Protein AF-A0AB74QDH4-F1 (afdb_monomer_lite)

Foldseek 3Di:
DPDDWDKDFDDDDDDDPVVVVVVCVVQVVQWDWDPPADPVLKKKKKKFWKAFPVRVQVVCVVVVPQWGKTWIWMDINPDQPWIKIKIWIGHHRMITIDIDTDHPVQVVCVQVVVLVVLCVDPDPVSNVVSCCCPVRVIHGFKMWMWMKRKTARPVVRDIDIDTPPIDMDTD

pLDDT: mean 93.83, std 7.46, range [41.16, 98.56]

Sequence (171 aa):
MNKKLNYRFEMKHKITEADVLALKSRLYPIMKKDENASKDGKYLIRSLYFDTPEDKALLDKLNGVAIREKFRIRFYNNDCSYIRLEKKIKHYNMTSKLSTNLTKKEVINILNNDIEFLKESTNCLLREFYLKLKCERLEAKSIVDYNREAFIYPVGNVRVTIDSDIKTSVN

InterPro domains:
  IPR018966 VTC domain [PF09359] (8-168)
  IPR042267 VTC domain superfamily [G3DSA:3.20.100.30] (2-171)

Secondary structure (DSSP, 8-state):
--PPPP-EE-------HHHHHHHHHHHTTTSEEPTTS-TTSEEEEEEEEEE-TT-HHHHHHHTT-SEEEEEEEEEETTEEEEEEEEEEEEETTEEEEEEEEE-HHHHHHHHTT--HHHHS-S-HHHHHHHHHHHHS--EEEEEEEEEEEEEEEGGGTEEEEEEEEEEEEE-

Radius of gyration: 17.43 Å; chains: 1; bounding box: 36×33×45 Å

Organism: Clostridioides difficile (NCBI:txid1496)

Structure (mmCIF, N/CA/C/O backbone):
data_AF-A0AB74QDH4-F1
#
_entry.id   AF-A0AB74QDH4-F1
#
loop_
_atom_site.group_PDB
_atom_site.id
_atom_site.type_symbol
_atom_site.label_atom_id
_atom_site.label_alt_id
_atom_site.label_comp_id
_atom_site.label_asym_id
_atom_site.label_entity_id
_atom_site.label_seq_id
_atom_site.pdbx_PDB_ins_code
_atom_site.Cartn_x
_atom_site.Cartn_y
_atom_site.Cartn_z
_atom_site.occupancy
_atom_site.B_iso_or_equiv
_atom_site.auth_seq_id
_atom_site.auth_comp_id
_atom_site.auth_asym_id
_atom_site.auth_atom_id
_atom_site.pdbx_PDB_model_num
ATOM 1 N N . MET A 1 1 ? 0.976 -14.055 18.711 1.00 41.16 1 MET A N 1
ATOM 2 C CA . MET A 1 1 ? 2.359 -14.295 18.238 1.00 41.16 1 MET A CA 1
ATOM 3 C C . MET A 1 1 ? 2.784 -13.147 17.331 1.00 41.16 1 MET A C 1
ATOM 5 O O . MET A 1 1 ? 2.085 -12.877 16.360 1.00 41.16 1 MET A O 1
ATOM 9 N N . ASN A 1 2 ? 3.874 -12.443 17.656 1.00 51.56 2 ASN A N 1
ATOM 10 C CA . ASN A 1 2 ? 4.404 -11.368 16.810 1.00 51.56 2 ASN A CA 1
ATOM 11 C C . ASN A 1 2 ? 4.914 -11.962 15.495 1.00 51.56 2 ASN A C 1
ATOM 13 O O . ASN A 1 2 ? 5.902 -12.694 15.468 1.00 51.56 2 ASN A O 1
ATOM 17 N N . LYS A 1 3 ? 4.214 -11.672 14.397 1.00 62.56 3 LYS A N 1
ATOM 18 C CA . LYS A 1 3 ? 4.621 -12.094 13.057 1.00 62.56 3 LYS A CA 1
ATOM 19 C C . LYS A 1 3 ? 5.938 -11.387 12.726 1.00 62.56 3 LYS A C 1
ATOM 21 O O . LYS A 1 3 ? 5.983 -10.158 12.736 1.00 62.56 3 LYS A O 1
ATOM 26 N N . LYS A 1 4 ? 7.005 -12.149 12.467 1.00 78.94 4 LYS A N 1
ATOM 27 C CA . LYS A 1 4 ? 8.316 -11.595 12.097 1.00 78.94 4 LYS A CA 1
ATOM 28 C C . LYS A 1 4 ? 8.147 -10.672 10.887 1.00 78.94 4 LYS A C 1
ATOM 30 O O . LYS A 1 4 ? 7.586 -11.078 9.868 1.00 78.94 4 LYS A O 1
ATOM 35 N N . LEU A 1 5 ? 8.587 -9.422 11.021 1.00 88.31 5 LEU A N 1
ATOM 36 C CA . LEU A 1 5 ? 8.510 -8.445 9.940 1.00 88.31 5 LEU A CA 1
ATOM 37 C C . LEU A 1 5 ? 9.555 -8.784 8.879 1.00 88.31 5 LEU A C 1
ATOM 39 O O . LEU A 1 5 ? 10.753 -8.796 9.153 1.00 88.31 5 LEU A O 1
ATOM 43 N N . ASN A 1 6 ? 9.088 -9.026 7.657 1.00 91.88 6 ASN A N 1
ATOM 44 C CA . ASN A 1 6 ? 9.957 -9.145 6.496 1.00 91.88 6 ASN A CA 1
ATOM 45 C C . ASN A 1 6 ? 10.177 -7.757 5.907 1.00 91.88 6 ASN A C 1
ATOM 47 O O . ASN A 1 6 ? 9.217 -7.041 5.600 1.00 91.88 6 ASN A O 1
ATOM 51 N N . TYR A 1 7 ? 11.440 -7.384 5.754 1.00 94.44 7 TYR A N 1
ATOM 52 C CA . TYR A 1 7 ? 11.835 -6.094 5.219 1.00 94.44 7 TYR A CA 1
ATOM 53 C C . TYR A 1 7 ? 12.379 -6.228 3.803 1.00 94.44 7 TYR A C 1
ATOM 55 O O . TYR A 1 7 ? 12.981 -7.236 3.442 1.00 94.44 7 TYR A O 1
ATOM 63 N N . ARG A 1 8 ? 12.180 -5.178 3.010 1.00 94.94 8 ARG A N 1
ATOM 64 C CA . ARG A 1 8 ? 12.705 -5.053 1.650 1.00 94.94 8 ARG A CA 1
ATOM 65 C C . ARG A 1 8 ? 13.178 -3.637 1.366 1.00 94.94 8 ARG A C 1
ATOM 67 O O . ARG A 1 8 ? 12.680 -2.682 1.968 1.00 94.94 8 ARG A O 1
ATOM 74 N N . PHE A 1 9 ? 14.081 -3.501 0.407 1.00 95.69 9 PHE A N 1
ATOM 75 C CA . PHE A 1 9 ? 14.455 -2.209 -0.154 1.00 95.69 9 PHE A CA 1
ATOM 76 C C . PHE A 1 9 ? 13.478 -1.826 -1.272 1.00 95.69 9 PHE A C 1
ATOM 78 O O . PHE A 1 9 ? 13.033 -2.672 -2.044 1.00 95.69 9 PHE A O 1
ATOM 85 N N . GLU A 1 10 ? 13.097 -0.550 -1.327 1.00 94.81 10 GLU A N 1
ATOM 86 C CA . GLU A 1 10 ? 12.242 0.004 -2.381 1.00 94.81 10 GLU A CA 1
ATOM 87 C C . GLU A 1 10 ? 12.870 1.298 -2.901 1.00 94.81 10 GLU A C 1
ATOM 89 O O . GLU A 1 10 ? 13.062 2.240 -2.128 1.00 94.81 10 GLU A O 1
ATOM 94 N N . MET A 1 11 ? 13.130 1.355 -4.206 1.00 95.06 11 MET A N 1
ATOM 95 C CA . MET A 1 11 ? 13.580 2.555 -4.915 1.00 95.06 11 MET A CA 1
ATOM 96 C C . MET A 1 11 ? 12.450 3.080 -5.799 1.00 95.06 11 MET A C 1
ATOM 98 O O . MET A 1 11 ? 11.637 2.306 -6.309 1.00 95.06 11 MET A O 1
ATOM 102 N N . LYS A 1 12 ? 12.355 4.405 -5.935 1.00 94.75 12 LYS A N 1
ATOM 103 C CA . LYS A 1 12 ? 11.298 5.067 -6.704 1.00 94.75 12 LYS A CA 1
ATOM 104 C C . LYS A 1 12 ? 11.890 6.165 -7.564 1.00 94.75 12 LYS A C 1
ATOM 106 O O . LYS A 1 12 ? 12.612 7.014 -7.055 1.00 94.75 12 LYS A O 1
ATOM 111 N N . HIS A 1 13 ? 11.498 6.170 -8.830 1.00 96.12 13 HIS A N 1
ATOM 112 C CA . HIS A 1 13 ? 11.945 7.135 -9.823 1.00 96.12 13 HIS A CA 1
ATOM 113 C C . HIS A 1 13 ? 10.719 7.695 -10.540 1.00 96.12 13 HIS A C 1
ATOM 115 O O . HIS A 1 13 ? 9.770 6.956 -10.810 1.00 96.12 13 HIS A O 1
ATOM 121 N N . LYS A 1 14 ? 10.727 9.001 -10.811 1.00 96.25 14 LYS A N 1
ATOM 122 C CA . LYS A 1 14 ? 9.820 9.588 -11.800 1.00 96.25 14 LYS A CA 1
ATOM 123 C C . LYS A 1 14 ? 10.442 9.334 -13.168 1.00 96.25 14 LYS A C 1
ATOM 125 O O . LYS A 1 14 ? 11.642 9.537 -13.321 1.00 96.25 14 LYS A O 1
ATOM 130 N N . ILE A 1 15 ? 9.637 8.863 -14.106 1.00 96.06 15 ILE A N 1
ATOM 131 C CA . ILE A 1 15 ? 10.068 8.489 -15.452 1.00 96.06 15 ILE A CA 1
ATOM 132 C C . ILE A 1 15 ? 9.046 9.010 -16.461 1.00 96.06 15 ILE A C 1
ATOM 134 O O . ILE A 1 15 ? 7.873 9.180 -16.116 1.00 96.06 15 ILE A O 1
ATOM 138 N N . THR A 1 16 ? 9.496 9.279 -17.678 1.00 96.62 16 THR A N 1
ATOM 139 C CA . THR A 1 16 ? 8.649 9.695 -18.801 1.00 96.62 16 THR A CA 1
ATOM 140 C C . THR A 1 16 ? 8.041 8.485 -19.512 1.00 96.62 16 THR A C 1
ATOM 142 O O . THR A 1 16 ? 8.420 7.338 -19.268 1.00 96.62 16 THR A O 1
ATOM 145 N N . GLU A 1 17 ? 7.105 8.714 -20.432 1.00 94.00 17 GLU A N 1
ATOM 146 C CA . GLU A 1 17 ? 6.556 7.635 -21.263 1.00 94.00 17 GLU A CA 1
ATOM 147 C C . GLU A 1 17 ? 7.620 6.993 -22.167 1.00 94.00 17 GLU A C 1
ATOM 149 O O . GLU A 1 17 ? 7.625 5.774 -22.342 1.00 94.00 17 GLU A O 1
ATOM 154 N N . ALA A 1 18 ? 8.574 7.784 -22.674 1.00 96.38 18 ALA A N 1
ATOM 155 C CA . ALA A 1 18 ? 9.699 7.275 -23.457 1.00 96.38 18 ALA A CA 1
ATOM 156 C C . ALA A 1 18 ? 10.581 6.324 -22.627 1.00 96.38 18 ALA A C 1
ATOM 158 O O . ALA A 1 18 ? 10.925 5.233 -23.089 1.00 96.38 18 ALA A O 1
ATOM 159 N N . ASP A 1 19 ? 10.866 6.683 -21.370 1.00 96.88 19 ASP A N 1
ATOM 160 C CA . ASP A 1 19 ? 11.595 5.817 -20.436 1.00 96.88 19 ASP A CA 1
ATOM 161 C C . ASP A 1 19 ? 10.841 4.509 -20.179 1.00 96.88 19 ASP A C 1
ATOM 163 O O . ASP A 1 19 ? 11.447 3.440 -20.123 1.00 96.88 19 ASP A O 1
ATOM 167 N N . VAL A 1 20 ? 9.510 4.567 -20.047 1.00 95.31 20 VAL A N 1
ATOM 168 C CA . VAL A 1 20 ? 8.671 3.374 -19.860 1.00 95.31 20 VAL A CA 1
ATOM 169 C C . VAL A 1 20 ? 8.806 2.419 -21.044 1.00 95.31 20 VAL A C 1
ATOM 171 O O . VAL A 1 20 ? 8.963 1.215 -20.826 1.00 95.31 20 VAL A O 1
ATOM 174 N N . LEU A 1 21 ? 8.772 2.922 -22.281 1.00 94.75 21 LEU A N 1
ATOM 175 C CA . LEU A 1 21 ? 8.944 2.096 -23.481 1.00 94.75 21 LEU A CA 1
ATOM 176 C C . LEU A 1 21 ? 10.335 1.448 -23.523 1.00 94.75 21 LEU A C 1
ATOM 178 O O . LEU A 1 21 ? 10.443 0.236 -23.731 1.00 94.75 21 LEU A O 1
ATOM 182 N N . ALA A 1 22 ? 11.384 2.229 -23.253 1.00 96.38 22 ALA A N 1
ATOM 183 C CA . ALA A 1 22 ? 12.763 1.745 -23.223 1.00 96.38 22 ALA A CA 1
ATOM 184 C C . ALA A 1 22 ? 13.017 0.729 -22.094 1.00 96.38 22 ALA A C 1
ATOM 186 O O . ALA A 1 22 ? 13.748 -0.243 -22.277 1.00 96.38 22 ALA A O 1
ATOM 187 N N . LEU A 1 23 ? 12.409 0.920 -20.921 1.00 95.56 23 LEU A N 1
ATOM 188 C CA . LEU A 1 23 ? 12.493 -0.035 -19.817 1.00 95.56 23 LEU A CA 1
ATOM 189 C C . LEU A 1 23 ? 11.781 -1.332 -20.180 1.00 95.56 23 LEU A C 1
ATOM 191 O O . LEU A 1 23 ? 12.358 -2.407 -20.045 1.00 95.56 23 LEU A O 1
ATOM 195 N N . LYS A 1 24 ? 10.549 -1.254 -20.684 1.00 93.69 24 LYS A N 1
ATOM 196 C CA . LYS A 1 24 ? 9.768 -2.440 -21.042 1.00 93.69 24 LYS A CA 1
ATOM 197 C C . LYS A 1 24 ? 10.475 -3.327 -22.060 1.00 93.69 24 LYS A C 1
ATOM 199 O O . LYS A 1 24 ? 10.507 -4.538 -21.854 1.00 93.69 24 LYS A O 1
ATOM 204 N N . SER A 1 25 ? 11.086 -2.750 -23.098 1.00 94.44 25 SER A N 1
ATOM 205 C CA . SER A 1 25 ? 11.827 -3.530 -24.102 1.00 94.44 25 SER A CA 1
ATOM 206 C C . SER A 1 25 ? 12.986 -4.333 -23.498 1.00 94.44 25 SER A C 1
ATOM 208 O O . SER A 1 25 ? 13.296 -5.416 -23.987 1.00 94.44 25 SER A O 1
ATOM 210 N N . ARG A 1 26 ? 13.577 -3.851 -22.398 1.00 94.81 26 ARG A N 1
ATOM 211 C CA . ARG A 1 26 ? 14.654 -4.531 -21.661 1.00 94.81 26 ARG A CA 1
ATOM 212 C C . ARG A 1 26 ? 14.147 -5.497 -20.593 1.00 94.81 26 ARG A C 1
ATOM 214 O O . ARG A 1 26 ? 14.815 -6.487 -20.321 1.00 94.81 26 ARG A O 1
ATOM 221 N N . LEU A 1 27 ? 13.000 -5.220 -19.971 1.00 93.69 27 LEU A N 1
ATOM 222 C CA . LEU A 1 27 ? 12.442 -6.059 -18.904 1.00 93.69 27 LEU A CA 1
ATOM 223 C C . LEU A 1 27 ? 11.731 -7.298 -19.458 1.00 93.69 27 LEU A C 1
ATOM 225 O O . LEU A 1 27 ? 11.856 -8.369 -18.867 1.00 93.69 27 LEU A O 1
ATOM 229 N N . TYR A 1 28 ? 11.008 -7.176 -20.577 1.00 90.75 28 TYR A N 1
ATOM 230 C CA . TYR A 1 28 ? 10.220 -8.280 -21.141 1.00 90.75 28 TYR A CA 1
ATOM 231 C C . TYR A 1 28 ? 11.009 -9.566 -21.424 1.00 90.75 28 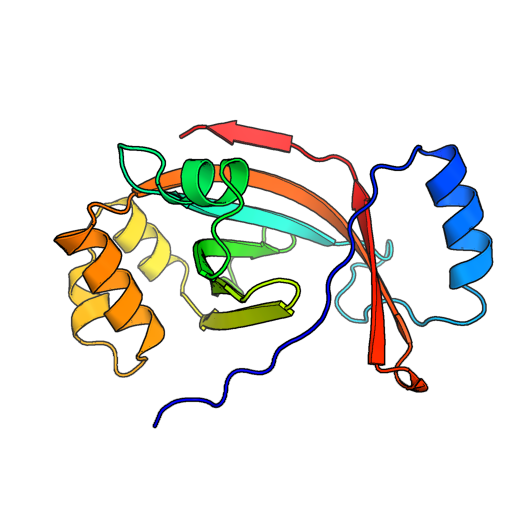TYR A C 1
ATOM 233 O O . TYR A 1 28 ? 10.485 -10.632 -21.108 1.00 90.75 28 TYR A O 1
ATOM 241 N N . PRO A 1 29 ? 12.240 -9.520 -21.971 1.00 93.06 29 PRO A N 1
ATOM 242 C CA . PRO A 1 29 ? 12.989 -10.739 -22.270 1.00 93.06 29 PRO A CA 1
ATOM 243 C C . PRO A 1 29 ? 13.454 -11.512 -21.027 1.00 93.06 29 PRO A C 1
ATOM 245 O O . PRO A 1 29 ? 13.763 -12.695 -21.134 1.00 93.06 29 PRO A O 1
ATOM 248 N N . ILE A 1 30 ? 13.534 -10.859 -19.860 1.00 93.00 30 ILE A N 1
ATOM 249 C CA . ILE A 1 30 ? 14.190 -11.419 -18.664 1.00 93.00 30 ILE A CA 1
ATOM 250 C C . ILE A 1 30 ? 13.275 -11.531 -17.436 1.00 93.00 30 ILE A C 1
ATOM 252 O O . ILE A 1 30 ? 13.558 -12.320 -16.535 1.00 93.00 30 ILE A O 1
ATOM 256 N N . MET A 1 31 ? 12.183 -10.763 -17.362 1.00 94.19 31 MET A N 1
ATOM 257 C CA . MET A 1 31 ? 11.245 -10.772 -16.234 1.00 94.19 31 MET A CA 1
ATOM 258 C C . MET A 1 31 ? 9.871 -11.292 -16.652 1.00 94.19 31 MET A C 1
ATOM 260 O O . MET A 1 31 ? 9.362 -10.977 -17.726 1.00 94.19 31 MET A O 1
ATOM 264 N N . LYS A 1 32 ? 9.213 -12.024 -15.751 1.00 91.06 32 LYS A N 1
ATOM 265 C CA . LYS A 1 32 ? 7.833 -12.482 -15.948 1.00 91.06 32 LYS A CA 1
ATOM 266 C C . LYS A 1 32 ? 6.847 -11.383 -15.560 1.00 91.06 32 LYS A C 1
ATOM 268 O O . LYS A 1 32 ? 7.087 -10.652 -14.599 1.00 91.06 32 LYS A O 1
ATOM 273 N N . LYS A 1 33 ? 5.721 -11.285 -16.269 1.00 90.25 33 LYS A N 1
ATOM 274 C CA . LYS A 1 33 ? 4.586 -10.463 -15.820 1.00 90.25 33 LYS A CA 1
ATOM 275 C C . LYS A 1 33 ? 3.979 -11.058 -14.543 1.00 90.25 33 LYS A C 1
ATOM 277 O O . LYS A 1 33 ? 4.025 -12.267 -14.338 1.00 90.25 33 LYS A O 1
ATOM 282 N N . ASP A 1 34 ? 3.429 -10.202 -13.689 1.00 88.56 34 ASP A N 1
ATOM 283 C CA . ASP A 1 34 ? 2.663 -10.611 -12.504 1.00 88.56 34 ASP A CA 1
ATOM 284 C C . ASP A 1 34 ? 1.396 -11.367 -12.939 1.00 88.56 34 ASP A C 1
ATOM 286 O O . ASP A 1 34 ? 0.597 -10.846 -13.714 1.00 88.56 34 ASP A O 1
ATOM 290 N N . GLU A 1 35 ? 1.219 -12.590 -12.441 1.00 84.00 35 GLU A N 1
ATOM 291 C CA . GLU A 1 35 ? 0.116 -13.496 -12.803 1.00 84.00 35 GLU A CA 1
ATOM 292 C C . GLU A 1 35 ? -1.259 -12.956 -12.391 1.00 84.00 35 GLU A C 1
ATOM 294 O O . GLU A 1 35 ? -2.274 -13.329 -12.969 1.00 84.00 35 GLU A O 1
ATOM 299 N N . ASN A 1 36 ? -1.296 -12.040 -11.418 1.00 82.44 36 ASN A N 1
ATOM 300 C CA . ASN A 1 36 ? -2.535 -11.403 -10.965 1.00 82.44 36 ASN A CA 1
ATOM 301 C C . ASN A 1 36 ? -2.975 -10.241 -11.867 1.00 82.44 36 ASN A C 1
ATOM 303 O O . ASN A 1 36 ? -3.956 -9.556 -11.567 1.00 82.44 36 ASN A O 1
ATOM 307 N N . ALA A 1 37 ? -2.215 -9.943 -12.922 1.00 79.75 37 ALA A N 1
ATOM 308 C CA . ALA A 1 37 ? -2.587 -8.912 -13.867 1.00 79.75 37 ALA A CA 1
ATOM 309 C C . ALA A 1 37 ? -3.754 -9.348 -14.760 1.00 79.75 37 ALA A C 1
ATOM 311 O O . ALA A 1 37 ? -3.917 -10.523 -15.076 1.00 79.75 37 ALA A O 1
ATOM 312 N N . SER A 1 38 ? -4.566 -8.375 -15.184 1.00 76.56 38 SER A N 1
ATOM 313 C CA . SER A 1 38 ? -5.617 -8.608 -16.180 1.00 76.56 38 SER A CA 1
ATOM 314 C C . SER A 1 38 ? -5.015 -8.995 -17.540 1.00 76.56 38 SER A C 1
ATOM 316 O O . SER A 1 38 ? -3.795 -8.978 -17.720 1.00 76.56 38 SER A O 1
ATOM 318 N N . LYS A 1 39 ? -5.868 -9.301 -18.528 1.00 73.50 39 LYS A N 1
ATOM 319 C CA . LYS A 1 39 ? -5.444 -9.665 -19.894 1.00 73.50 39 LYS A CA 1
ATOM 320 C C . LYS A 1 39 ? -4.477 -8.645 -20.518 1.00 73.50 39 LYS A C 1
ATOM 322 O O . LYS A 1 39 ? -3.563 -9.041 -21.235 1.00 73.50 39 LYS A O 1
ATOM 327 N N . ASP A 1 40 ? -4.595 -7.369 -20.153 1.00 76.88 40 ASP A N 1
ATOM 328 C CA . ASP A 1 40 ? -3.733 -6.287 -20.648 1.00 76.88 40 ASP A CA 1
ATOM 329 C C . ASP A 1 40 ? -2.394 -6.165 -19.889 1.0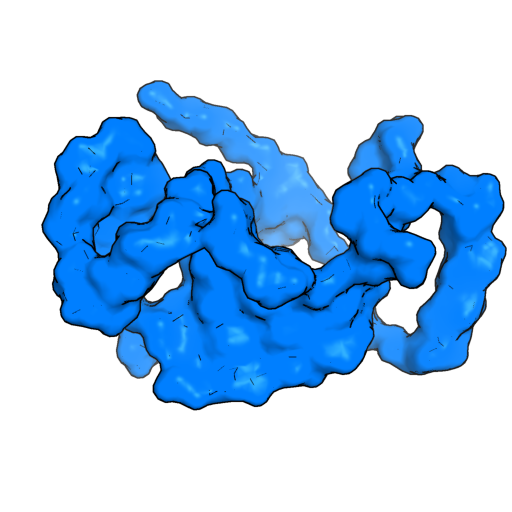0 76.88 40 ASP A C 1
ATOM 331 O O . ASP A 1 40 ? -1.609 -5.242 -20.113 1.00 76.88 40 ASP A O 1
ATOM 335 N N . GLY A 1 41 ? -2.106 -7.080 -18.956 1.00 81.88 41 GLY A N 1
ATOM 336 C CA . GLY A 1 41 ? -0.890 -7.082 -18.137 1.00 81.88 41 GLY A CA 1
ATOM 337 C C . GLY A 1 41 ? -0.878 -6.029 -17.025 1.00 81.88 41 GLY A C 1
ATOM 338 O O . GLY A 1 41 ? 0.142 -5.857 -16.356 1.00 81.88 41 GLY A O 1
ATOM 339 N N . LYS A 1 42 ? -2.007 -5.354 -16.787 1.00 90.56 42 LYS A N 1
ATOM 340 C CA . LYS A 1 42 ? -2.161 -4.310 -15.764 1.00 90.56 42 LYS A CA 1
ATOM 341 C C . LYS A 1 42 ? -3.278 -4.636 -14.780 1.00 90.56 42 LYS A C 1
ATOM 343 O O . LYS A 1 42 ? -4.144 -5.463 -15.054 1.00 90.56 42 LYS A O 1
ATOM 348 N N . TYR A 1 43 ? -3.282 -3.961 -13.640 1.00 93.75 43 TYR A N 1
ATOM 349 C CA . TYR A 1 43 ? -4.421 -3.937 -12.724 1.00 93.75 43 TYR A CA 1
ATOM 350 C C . TYR A 1 43 ? -4.603 -2.545 -12.129 1.00 93.75 43 TYR A C 1
ATOM 352 O O . TYR A 1 43 ? -3.629 -1.848 -11.820 1.00 93.75 43 TYR A O 1
ATOM 360 N N . LEU A 1 44 ? -5.864 -2.152 -11.965 1.00 94.94 44 LEU A N 1
ATOM 361 C CA . LEU A 1 44 ? -6.234 -0.908 -11.307 1.00 94.94 44 LEU A CA 1
ATOM 362 C C . LEU A 1 44 ? -6.111 -1.101 -9.798 1.00 94.94 44 LEU A C 1
ATOM 364 O O . LEU A 1 44 ? -6.593 -2.090 -9.243 1.00 94.94 44 LEU A O 1
ATOM 368 N N . ILE A 1 45 ? -5.475 -0.152 -9.124 1.00 96.69 45 ILE A N 1
ATOM 369 C CA . ILE A 1 45 ? -5.379 -0.127 -7.669 1.00 96.69 45 ILE A CA 1
ATOM 370 C C . ILE A 1 45 ? -6.081 1.118 -7.162 1.00 96.69 45 ILE A C 1
ATOM 372 O O . ILE A 1 45 ? -5.693 2.214 -7.550 1.00 96.69 45 ILE A O 1
ATOM 376 N N . ARG A 1 46 ? -6.992 0.939 -6.202 1.00 97.50 46 ARG A N 1
ATOM 377 C CA . ARG A 1 46 ? -7.541 2.026 -5.387 1.00 97.50 46 ARG A CA 1
ATOM 378 C C . ARG A 1 46 ? -7.097 1.869 -3.944 1.00 97.50 46 ARG A C 1
ATOM 380 O O . ARG A 1 46 ? -7.078 0.764 -3.394 1.00 97.50 46 ARG A O 1
ATOM 387 N N . SER A 1 47 ? -6.633 2.949 -3.329 1.00 97.88 47 SER A N 1
ATOM 388 C CA . SER A 1 47 ? -6.202 2.957 -1.928 1.00 97.88 47 SER A CA 1
ATOM 389 C C . SER A 1 47 ? -6.748 4.174 -1.200 1.00 97.88 47 SER A C 1
ATOM 391 O O . SER A 1 47 ? -6.410 5.291 -1.572 1.00 97.88 47 SER A O 1
ATOM 393 N N . LEU A 1 48 ? -7.513 3.938 -0.138 1.00 97.88 48 LEU A N 1
ATOM 394 C CA . LEU A 1 48 ? -7.915 4.947 0.834 1.00 97.88 48 LEU A CA 1
ATOM 395 C C . LEU A 1 48 ? -6.865 5.007 1.945 1.00 97.88 48 LEU A C 1
ATOM 397 O O . LEU A 1 48 ? -6.661 4.021 2.654 1.00 97.88 48 LEU A O 1
ATOM 401 N N . TYR A 1 49 ? -6.174 6.132 2.067 1.00 98.00 49 TYR A N 1
ATOM 402 C CA . TYR A 1 49 ? -5.200 6.399 3.114 1.00 98.00 49 TYR A CA 1
ATOM 403 C C . TYR A 1 49 ? -5.852 7.027 4.330 1.00 98.00 49 TYR A C 1
ATOM 405 O O . TYR A 1 49 ? -6.788 7.818 4.215 1.00 98.00 49 TYR A O 1
ATOM 413 N N . PHE A 1 50 ? -5.281 6.678 5.473 1.00 98.12 50 PHE A N 1
ATOM 414 C CA . PHE A 1 50 ? -5.669 7.199 6.763 1.00 98.12 50 PHE A CA 1
ATOM 415 C C . PHE A 1 50 ? -4.548 8.063 7.335 1.00 98.12 50 PHE A C 1
ATOM 417 O O . PHE A 1 50 ? -3.376 7.679 7.228 1.00 98.12 50 PHE A O 1
ATOM 424 N N . ASP A 1 51 ? -4.911 9.189 7.937 1.00 97.69 51 ASP A N 1
ATOM 425 C CA . ASP A 1 51 ? -3.992 10.095 8.634 1.00 97.69 51 ASP A CA 1
ATOM 426 C C . ASP A 1 51 ? -4.685 10.720 9.853 1.00 97.69 51 ASP A C 1
ATOM 428 O O . ASP A 1 51 ? -5.888 10.535 10.036 1.00 97.69 51 ASP A O 1
ATOM 432 N N . THR A 1 52 ? -3.932 11.385 10.724 1.00 97.19 52 THR A N 1
ATOM 433 C CA . THR A 1 52 ? -4.513 12.155 11.836 1.00 97.19 52 THR A CA 1
ATOM 434 C C . THR A 1 52 ? -4.946 13.542 11.343 1.00 97.19 52 THR A C 1
ATOM 436 O O . THR A 1 52 ? -4.501 13.965 10.273 1.00 97.19 52 THR A O 1
ATOM 439 N N . PRO A 1 53 ? -5.773 14.293 12.096 1.00 95.12 53 PRO A N 1
ATOM 440 C CA . PRO A 1 53 ? -6.170 15.649 11.711 1.00 95.12 53 PRO A CA 1
ATOM 441 C C . PRO A 1 53 ? -4.982 16.601 11.503 1.00 95.12 53 PRO A C 1
ATOM 443 O O . PRO A 1 53 ? -5.090 17.566 10.756 1.00 95.12 53 PRO A O 1
ATOM 446 N N . GLU A 1 54 ? -3.849 16.318 12.149 1.00 95.19 54 GLU A N 1
ATOM 447 C CA . GLU A 1 54 ? -2.593 17.068 12.046 1.00 95.19 54 GLU A CA 1
ATOM 448 C C . GLU A 1 54 ? -1.661 16.561 10.928 1.00 95.19 54 GLU A C 1
ATOM 450 O O . GLU A 1 54 ? -0.499 16.963 10.874 1.00 95.19 54 GLU A O 1
ATOM 455 N N . ASP A 1 55 ? -2.131 15.656 10.063 1.00 95.88 55 ASP A N 1
ATOM 456 C CA . ASP A 1 55 ? -1.378 15.084 8.940 1.00 95.88 55 ASP A CA 1
ATOM 457 C C . ASP A 1 55 ? -0.032 14.453 9.362 1.00 95.88 55 ASP A C 1
ATOM 459 O O . ASP A 1 55 ? 1.001 14.576 8.690 1.00 95.88 55 ASP A O 1
ATOM 463 N N . LYS A 1 56 ? -0.021 13.756 10.505 1.00 96.38 56 LYS A N 1
ATOM 464 C CA . LYS A 1 56 ? 1.186 13.155 11.091 1.00 96.38 56 LYS A CA 1
ATOM 465 C C . LYS A 1 56 ? 1.952 12.278 10.097 1.00 96.38 56 LYS A C 1
ATOM 467 O O . LYS A 1 56 ? 3.171 12.413 9.978 1.00 96.38 56 LYS A O 1
ATOM 472 N N . ALA A 1 57 ? 1.281 11.397 9.351 1.00 96.06 57 ALA A N 1
ATOM 473 C CA . ALA A 1 57 ? 1.961 10.486 8.427 1.00 96.06 57 ALA A CA 1
ATOM 474 C C . ALA A 1 57 ? 2.548 11.213 7.201 1.00 96.06 57 ALA A C 1
ATOM 476 O O . ALA A 1 57 ? 3.566 10.771 6.640 1.00 96.06 57 ALA A O 1
ATOM 477 N N . LEU A 1 58 ? 1.936 12.322 6.774 1.00 95.56 58 LEU A N 1
ATOM 478 C CA . LEU A 1 58 ? 2.501 13.228 5.775 1.00 95.56 58 LEU A CA 1
ATOM 479 C C . LEU A 1 58 ? 3.752 13.933 6.313 1.00 95.56 58 LEU A C 1
ATOM 481 O O . LEU A 1 58 ? 4.801 13.873 5.660 1.00 95.56 58 LEU A O 1
ATOM 485 N N . LEU A 1 59 ? 3.662 14.553 7.491 1.00 97.31 59 LEU A N 1
ATOM 486 C CA . LEU A 1 59 ? 4.760 15.301 8.107 1.00 97.31 59 LEU A CA 1
ATOM 487 C C . LEU A 1 59 ? 5.959 14.399 8.413 1.00 97.31 59 LEU A C 1
ATOM 489 O O . LEU A 1 59 ? 7.078 14.729 8.023 1.00 97.31 59 LEU A O 1
ATOM 493 N N . ASP A 1 60 ? 5.737 13.209 8.975 1.00 97.19 60 ASP A N 1
ATOM 494 C CA . ASP A 1 60 ? 6.791 12.212 9.213 1.00 97.19 60 ASP A CA 1
ATOM 495 C C . ASP A 1 60 ? 7.554 11.868 7.926 1.00 97.19 60 ASP A C 1
ATOM 497 O O . ASP A 1 60 ? 8.770 11.648 7.919 1.00 97.19 60 ASP A O 1
ATOM 501 N N . LYS A 1 61 ? 6.838 11.794 6.799 1.00 94.69 61 LYS A N 1
ATOM 502 C CA . LYS A 1 61 ? 7.440 11.499 5.500 1.00 94.69 61 LYS A CA 1
ATOM 503 C C . LYS A 1 61 ? 8.251 12.682 4.971 1.00 94.69 61 LYS A C 1
ATOM 505 O O . LYS A 1 61 ? 9.325 12.428 4.423 1.00 94.69 61 LYS A O 1
ATOM 510 N N . LEU A 1 62 ? 7.738 13.908 5.074 1.00 96.31 62 LEU A N 1
ATOM 511 C CA . LEU A 1 62 ? 8.413 15.122 4.598 1.00 96.31 62 LEU A CA 1
ATOM 512 C C . LEU A 1 62 ? 9.662 15.434 5.430 1.00 96.31 62 LEU A C 1
ATOM 514 O O . LEU A 1 62 ? 10.713 15.705 4.860 1.00 96.31 62 LEU A O 1
ATOM 518 N N . ASN A 1 63 ? 9.571 15.271 6.749 1.00 96.69 63 ASN A N 1
ATOM 519 C CA . ASN A 1 63 ? 10.661 15.516 7.696 1.00 96.69 63 ASN A CA 1
ATOM 520 C C . ASN A 1 63 ? 11.689 14.375 7.751 1.00 96.69 63 ASN A C 1
ATOM 522 O O . ASN A 1 63 ? 12.633 14.417 8.534 1.00 96.69 63 ASN A O 1
ATOM 526 N N . GLY A 1 64 ? 11.515 13.326 6.942 1.00 94.12 64 GLY A N 1
ATOM 527 C CA . GLY A 1 64 ? 12.488 12.241 6.846 1.00 94.12 64 GLY A CA 1
ATOM 528 C C . GLY A 1 64 ? 12.562 11.339 8.082 1.00 94.12 64 GLY A C 1
ATOM 529 O O . GLY A 1 64 ? 13.560 10.637 8.237 1.00 94.12 64 GLY A O 1
ATOM 530 N N . VAL A 1 65 ? 11.517 11.288 8.918 1.00 96.62 65 VAL A N 1
ATOM 531 C CA . VAL A 1 65 ? 11.485 10.475 10.147 1.00 96.62 65 VAL A CA 1
ATOM 532 C C . VAL A 1 65 ? 11.820 9.018 9.825 1.00 96.62 65 VAL A C 1
ATOM 534 O O . VAL A 1 65 ? 11.154 8.383 9.001 1.00 96.62 65 VAL A O 1
ATOM 537 N N . ALA A 1 66 ? 12.878 8.489 10.446 1.00 95.69 66 ALA A N 1
ATOM 538 C CA . ALA A 1 66 ? 13.476 7.212 10.059 1.00 95.69 66 ALA A CA 1
ATOM 539 C C . ALA A 1 66 ? 12.521 6.024 10.235 1.00 95.69 66 ALA A C 1
ATOM 541 O O . ALA A 1 66 ? 12.483 5.129 9.385 1.00 95.69 66 ALA A O 1
ATOM 542 N N . ILE A 1 67 ? 11.740 6.030 11.316 1.00 96.62 67 ILE A N 1
ATOM 543 C CA . ILE A 1 67 ? 10.754 4.998 11.625 1.00 96.62 67 ILE A CA 1
ATOM 544 C C . ILE A 1 67 ? 9.375 5.635 11.565 1.00 96.62 67 ILE A C 1
ATOM 546 O O . ILE A 1 67 ? 9.045 6.477 12.389 1.00 96.62 67 ILE A O 1
ATOM 550 N N . ARG A 1 68 ? 8.579 5.242 10.575 1.00 96.62 68 ARG A N 1
ATOM 551 C CA . ARG A 1 68 ? 7.236 5.791 10.365 1.00 96.62 68 ARG A CA 1
ATOM 552 C C . ARG A 1 68 ? 6.309 4.750 9.776 1.00 96.62 68 ARG A C 1
ATOM 554 O O . ARG A 1 68 ? 6.747 3.816 9.095 1.00 96.62 68 ARG A O 1
ATOM 561 N N . GLU A 1 69 ? 5.020 4.934 9.982 1.00 97.12 69 GLU A N 1
ATOM 562 C CA . GLU A 1 69 ? 3.993 4.021 9.505 1.00 97.12 69 GLU A CA 1
ATOM 563 C C . GLU A 1 69 ? 2.841 4.761 8.844 1.00 97.12 69 GLU A C 1
ATOM 565 O O . GLU A 1 69 ? 2.663 5.960 9.017 1.00 97.12 69 GLU A O 1
ATOM 570 N N . LYS A 1 70 ? 2.070 4.034 8.041 1.00 97.44 70 LYS A N 1
ATOM 571 C CA . LYS A 1 70 ? 0.800 4.529 7.520 1.00 97.44 70 LYS A CA 1
ATOM 572 C C . LYS A 1 70 ? -0.162 3.394 7.245 1.00 97.44 70 LYS A C 1
ATOM 574 O O . LYS A 1 70 ? 0.255 2.318 6.794 1.00 97.44 70 LYS A O 1
ATOM 579 N N . PHE A 1 71 ? -1.439 3.674 7.453 1.00 98.44 71 PHE A N 1
ATOM 580 C CA . PHE A 1 71 ? -2.528 2.748 7.188 1.00 98.44 71 PHE A CA 1
ATOM 581 C C . PHE A 1 71 ? -3.222 3.091 5.876 1.00 98.44 71 PHE A C 1
ATOM 583 O O . PHE A 1 71 ? -3.278 4.246 5.447 1.00 98.44 71 PHE A O 1
ATOM 590 N N . ARG A 1 72 ? -3.722 2.055 5.208 1.00 98.44 72 ARG A N 1
ATOM 591 C CA . ARG A 1 72 ? -4.605 2.204 4.056 1.00 98.44 72 ARG A CA 1
ATOM 592 C C . ARG A 1 72 ? -5.536 1.016 3.908 1.00 98.44 72 ARG A C 1
ATOM 594 O O . ARG A 1 72 ? -5.131 -0.115 4.174 1.00 98.44 72 ARG A O 1
ATOM 601 N N . ILE A 1 73 ? -6.722 1.266 3.377 1.00 98.50 73 ILE A N 1
ATOM 602 C CA . ILE A 1 73 ? -7.600 0.234 2.831 1.00 98.50 73 ILE A CA 1
ATOM 603 C C . ILE A 1 73 ? -7.394 0.203 1.318 1.00 98.50 73 ILE A C 1
ATOM 605 O O . ILE A 1 73 ? -7.369 1.244 0.663 1.00 98.50 73 ILE A O 1
ATOM 609 N N . ARG A 1 74 ? -7.180 -0.982 0.751 1.00 98.19 74 ARG A N 1
ATOM 610 C CA . ARG A 1 74 ? -6.861 -1.172 -0.667 1.00 98.19 74 ARG A CA 1
ATOM 611 C C . ARG A 1 74 ? -7.702 -2.278 -1.279 1.00 98.19 74 ARG A C 1
ATOM 613 O O . ARG A 1 74 ? -7.853 -3.332 -0.672 1.00 98.19 74 ARG A O 1
ATOM 620 N N . PHE A 1 75 ? -8.113 -2.066 -2.522 1.00 96.69 75 PHE A N 1
ATOM 621 C CA . PHE A 1 75 ? -8.722 -3.083 -3.374 1.00 96.69 75 PHE A CA 1
ATOM 622 C C . PHE A 1 75 ? -8.277 -2.905 -4.833 1.00 96.69 75 PHE A C 1
ATOM 624 O O . PHE A 1 75 ? -7.521 -1.976 -5.153 1.00 96.69 75 PHE A O 1
ATOM 631 N N . TYR A 1 76 ? -8.674 -3.843 -5.691 1.00 94.88 76 TYR A N 1
ATOM 632 C CA . TYR A 1 76 ? -8.130 -4.010 -7.038 1.00 94.88 76 TYR A CA 1
ATOM 633 C C . TYR A 1 76 ? -9.250 -4.103 -8.066 1.00 94.88 76 TYR A C 1
ATOM 635 O O . TYR A 1 76 ? -10.285 -4.681 -7.773 1.00 94.88 76 TYR A O 1
ATOM 643 N N . ASN A 1 77 ? -9.033 -3.574 -9.272 1.00 92.69 77 ASN A N 1
ATOM 644 C CA . ASN A 1 77 ? -9.924 -3.744 -10.431 1.00 92.69 77 ASN A CA 1
ATOM 645 C C . ASN A 1 77 ? -11.402 -3.400 -10.167 1.00 92.69 77 ASN A C 1
ATOM 647 O O . ASN A 1 77 ? -12.291 -3.987 -10.772 1.00 92.69 77 ASN A O 1
ATOM 651 N N . ASN A 1 78 ? -11.662 -2.460 -9.253 1.00 90.75 78 ASN A N 1
ATOM 652 C CA . ASN A 1 78 ? -13.002 -2.139 -8.752 1.00 90.75 78 ASN A CA 1
ATOM 653 C C . ASN A 1 78 ? -13.776 -3.336 -8.159 1.00 90.75 78 ASN A C 1
ATOM 655 O O . ASN A 1 78 ? -14.985 -3.253 -7.958 1.00 90.75 78 ASN A O 1
ATOM 659 N N . ASP A 1 79 ? -13.078 -4.424 -7.836 1.00 91.38 79 ASP A N 1
ATOM 660 C CA . ASP A 1 79 ? -13.630 -5.622 -7.228 1.00 91.38 79 ASP A CA 1
ATOM 661 C C . ASP A 1 79 ? -13.481 -5.569 -5.701 1.00 91.38 79 ASP A C 1
ATOM 663 O O . ASP A 1 79 ? -12.381 -5.584 -5.138 1.00 91.38 79 ASP A O 1
ATOM 667 N N . CYS A 1 80 ? -14.625 -5.503 -5.023 1.00 93.12 80 CYS A N 1
ATOM 668 C CA . CYS A 1 80 ? -14.724 -5.480 -3.567 1.00 93.12 80 CYS A CA 1
ATOM 669 C C . CYS A 1 80 ? -14.723 -6.882 -2.930 1.00 93.12 80 CYS A C 1
ATOM 671 O O . CYS A 1 80 ? -14.879 -6.977 -1.711 1.00 93.12 80 CYS A O 1
ATOM 673 N N . SER A 1 81 ? -14.558 -7.958 -3.707 1.00 93.06 81 SER A N 1
ATOM 674 C CA . SER A 1 81 ? -14.391 -9.324 -3.189 1.00 93.06 81 SER A CA 1
ATOM 675 C C . SER A 1 81 ? -13.089 -9.483 -2.392 1.00 93.06 81 SER A C 1
ATOM 677 O O . SER A 1 81 ? -13.011 -10.295 -1.469 1.00 93.06 81 SER A O 1
ATOM 679 N N . TYR A 1 82 ? -12.077 -8.667 -2.709 1.00 94.00 82 TYR A N 1
ATOM 680 C CA . TYR A 1 82 ? -10.759 -8.724 -2.094 1.00 94.00 82 TYR A CA 1
ATOM 681 C C . TYR A 1 82 ? -10.272 -7.339 -1.656 1.00 94.00 82 TYR A C 1
ATOM 683 O O . TYR A 1 82 ? -9.572 -6.622 -2.380 1.00 94.00 82 TYR A O 1
ATOM 691 N N . ILE A 1 83 ? -10.617 -6.980 -0.418 1.00 98.12 83 ILE A N 1
ATOM 692 C CA . ILE A 1 83 ? -10.200 -5.733 0.224 1.00 98.12 83 ILE A CA 1
ATOM 693 C C . ILE A 1 83 ? -9.189 -6.042 1.325 1.00 98.12 83 ILE A C 1
ATOM 695 O O . ILE A 1 83 ? -9.321 -7.015 2.069 1.00 98.12 83 ILE A O 1
ATOM 699 N N . ARG A 1 84 ? -8.156 -5.206 1.445 1.00 97.94 84 ARG A N 1
ATOM 700 C CA . ARG A 1 84 ? -7.128 -5.344 2.478 1.00 97.94 84 ARG A CA 1
ATOM 701 C C . ARG A 1 84 ? -6.961 -4.069 3.277 1.00 97.94 84 ARG A C 1
ATOM 703 O O . ARG A 1 84 ? -6.743 -3.009 2.693 1.00 97.94 84 ARG A O 1
ATOM 710 N N . LEU A 1 85 ? -6.929 -4.203 4.598 1.00 98.56 85 LEU A N 1
ATOM 711 C CA . LEU A 1 85 ? -6.257 -3.234 5.452 1.00 98.56 85 LEU A CA 1
ATOM 712 C C . LEU A 1 85 ? -4.758 -3.516 5.394 1.00 98.56 85 LEU A C 1
ATOM 714 O O . LEU A 1 85 ? -4.315 -4.644 5.623 1.00 98.56 85 LEU A O 1
ATOM 718 N N . GLU A 1 86 ? -3.968 -2.494 5.097 1.00 98.56 86 GLU A N 1
ATOM 719 C CA . GLU A 1 86 ? -2.517 -2.579 5.040 1.00 98.56 86 GLU A CA 1
ATOM 720 C C . GLU A 1 86 ? -1.878 -1.525 5.943 1.00 98.56 86 GLU A C 1
ATOM 722 O O . GLU A 1 86 ? -2.165 -0.335 5.822 1.00 98.56 86 GLU A O 1
ATOM 727 N N . LYS A 1 87 ? -0.930 -1.960 6.774 1.00 98.19 87 LYS A N 1
ATOM 728 C CA . LYS A 1 87 ? 0.000 -1.090 7.493 1.00 98.19 87 LYS A CA 1
ATOM 729 C C . LYS A 1 87 ? 1.356 -1.167 6.815 1.00 98.19 87 LYS A C 1
ATOM 731 O O . LYS A 1 87 ? 1.985 -2.228 6.776 1.00 98.19 87 LYS A O 1
ATOM 736 N N . LYS A 1 88 ? 1.814 -0.046 6.266 1.00 97.38 88 LYS A N 1
ATOM 737 C CA . LYS A 1 88 ? 3.158 0.074 5.695 1.00 97.38 88 LYS A CA 1
ATOM 738 C C . LYS A 1 88 ? 4.085 0.674 6.742 1.00 97.38 88 LYS A C 1
ATOM 740 O O . LYS A 1 88 ? 3.785 1.743 7.253 1.00 97.38 88 LYS A O 1
ATOM 745 N N . ILE A 1 89 ? 5.208 0.011 7.002 1.00 97.50 89 ILE A N 1
ATOM 746 C CA . ILE A 1 89 ? 6.219 0.431 7.978 1.00 97.50 89 ILE A CA 1
ATOM 747 C C . ILE A 1 89 ? 7.488 0.787 7.207 1.00 97.50 89 ILE A C 1
ATOM 749 O O . ILE A 1 89 ? 7.963 -0.003 6.387 1.00 97.50 89 ILE A O 1
ATOM 753 N N . LYS A 1 90 ? 8.027 1.977 7.443 1.00 96.75 90 LYS A N 1
ATOM 754 C CA . LYS A 1 90 ? 9.341 2.414 6.973 1.00 96.75 90 LYS A CA 1
ATOM 755 C C . LYS A 1 90 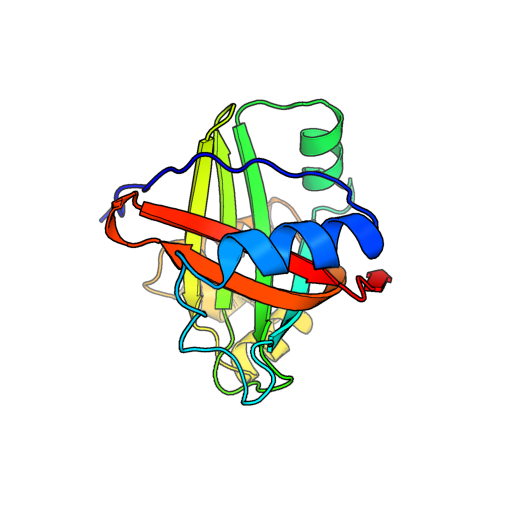? 10.289 2.350 8.167 1.00 96.75 90 LYS A C 1
ATOM 757 O O . LYS A 1 90 ? 9.955 2.869 9.223 1.00 96.75 90 LYS A O 1
ATOM 762 N N . HIS A 1 91 ? 11.427 1.696 7.988 1.00 96.12 91 HIS A N 1
ATOM 763 C CA . HIS A 1 91 ? 12.502 1.605 8.970 1.00 96.12 91 HIS A CA 1
ATOM 764 C C . HIS A 1 91 ? 13.804 1.946 8.246 1.00 96.12 91 HIS A C 1
ATOM 766 O O . HIS A 1 91 ? 14.363 1.115 7.524 1.00 96.12 91 HIS A O 1
ATOM 772 N N . TYR A 1 92 ? 14.229 3.202 8.351 1.00 94.50 92 TYR A N 1
ATOM 773 C CA . TYR A 1 92 ? 15.281 3.787 7.520 1.00 94.50 92 TYR A CA 1
ATOM 774 C C . TYR A 1 92 ? 15.007 3.519 6.029 1.00 94.50 92 TYR A C 1
ATOM 776 O O . TYR A 1 92 ? 13.927 3.810 5.510 1.00 94.50 92 TYR A O 1
ATOM 784 N N . ASN A 1 93 ? 15.950 2.904 5.314 1.00 93.44 93 ASN A N 1
ATOM 785 C CA . ASN A 1 93 ? 15.809 2.598 3.892 1.00 93.44 93 ASN A CA 1
ATOM 786 C C . ASN A 1 93 ? 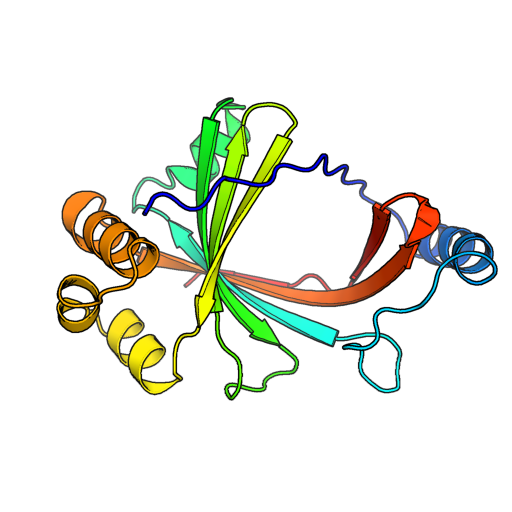14.941 1.363 3.621 1.00 93.44 93 ASN A C 1
ATOM 788 O O . ASN A 1 93 ? 14.471 1.176 2.497 1.00 93.44 93 ASN A O 1
ATOM 792 N N . MET A 1 94 ? 14.608 0.597 4.653 1.00 96.25 94 MET A N 1
ATOM 793 C CA . MET A 1 94 ? 13.856 -0.644 4.544 1.00 96.25 94 MET A CA 1
ATOM 794 C C . MET A 1 94 ? 12.362 -0.412 4.735 1.00 96.25 94 MET A C 1
ATOM 796 O O . MET A 1 94 ? 11.914 0.494 5.432 1.00 96.25 94 MET A O 1
ATOM 800 N N . THR A 1 95 ? 11.562 -1.230 4.073 1.00 96.62 95 THR A N 1
ATOM 801 C CA . THR A 1 95 ? 10.106 -1.177 4.128 1.00 96.62 95 THR A CA 1
ATOM 802 C C . THR A 1 95 ? 9.566 -2.549 4.481 1.00 96.62 95 THR A C 1
ATOM 804 O O . THR A 1 95 ? 9.977 -3.543 3.890 1.00 96.62 95 THR A O 1
ATOM 807 N N . SER A 1 96 ? 8.605 -2.593 5.395 1.00 97.00 96 SER A N 1
ATOM 808 C CA . SER A 1 96 ? 7.796 -3.775 5.669 1.00 97.00 96 SER A CA 1
ATOM 809 C C . SER A 1 96 ? 6.314 -3.458 5.486 1.00 97.00 96 SER A C 1
ATOM 811 O O . SER A 1 96 ? 5.901 -2.296 5.373 1.00 97.00 96 SER A O 1
ATOM 813 N N . LYS A 1 97 ? 5.501 -4.506 5.408 1.00 96.19 97 LYS A N 1
ATOM 814 C CA . LYS A 1 97 ? 4.055 -4.389 5.282 1.00 96.19 97 LYS A CA 1
ATOM 815 C C . LYS A 1 97 ? 3.376 -5.489 6.083 1.00 96.19 97 LYS A C 1
ATOM 817 O O . LYS A 1 97 ? 3.663 -6.666 5.878 1.00 96.19 97 LYS A O 1
ATOM 822 N N . LEU A 1 98 ? 2.423 -5.092 6.915 1.00 97.25 98 LEU A N 1
ATOM 823 C CA . LEU A 1 98 ? 1.419 -5.979 7.485 1.00 97.25 98 LEU A CA 1
ATOM 824 C C . LEU A 1 98 ? 0.108 -5.778 6.731 1.00 97.25 98 LEU A C 1
ATOM 826 O O . LEU A 1 98 ? -0.191 -4.677 6.267 1.00 97.25 98 LEU A O 1
ATOM 830 N N . SER A 1 99 ? -0.666 -6.844 6.580 1.00 97.06 99 SER A N 1
ATOM 831 C CA . SER A 1 99 ? -1.955 -6.760 5.904 1.00 97.06 99 SER A CA 1
ATOM 832 C C . SER A 1 99 ? -2.909 -7.843 6.369 1.00 97.06 99 SER A C 1
ATOM 834 O O . SER A 1 99 ? -2.487 -8.982 6.579 1.00 97.06 99 SER A O 1
ATOM 836 N N . THR A 1 100 ? -4.187 -7.500 6.431 1.00 97.44 100 THR A N 1
ATOM 837 C CA . THR A 1 100 ? -5.297 -8.419 6.692 1.00 97.44 100 THR A CA 1
ATOM 838 C C . THR A 1 100 ? -6.439 -8.129 5.732 1.00 97.44 100 THR A C 1
ATOM 840 O O . THR A 1 100 ? -6.506 -7.039 5.162 1.00 97.44 100 THR A O 1
ATOM 843 N N . ASN A 1 101 ? -7.303 -9.112 5.520 1.00 97.25 101 ASN A N 1
ATOM 844 C CA . ASN A 1 101 ? -8.489 -8.941 4.698 1.00 97.25 101 ASN A CA 1
ATOM 845 C C . ASN A 1 101 ? -9.559 -8.178 5.483 1.00 97.25 101 ASN A C 1
ATOM 847 O O . ASN A 1 101 ? -9.599 -8.257 6.711 1.00 97.25 101 ASN A O 1
ATOM 851 N N . LEU A 1 102 ? -10.389 -7.448 4.748 1.00 97.69 102 LEU A N 1
ATOM 852 C CA . LEU A 1 102 ? -11.631 -6.857 5.223 1.00 97.69 102 LEU A CA 1
ATOM 853 C C . LEU A 1 102 ? -12.744 -7.238 4.249 1.00 97.69 102 LEU A C 1
ATOM 855 O O . LEU A 1 102 ? -12.523 -7.341 3.041 1.00 97.69 102 LEU A O 1
ATOM 859 N N . THR A 1 103 ? -13.947 -7.407 4.770 1.00 97.19 103 THR A N 1
ATOM 860 C CA . THR A 1 103 ? -15.169 -7.499 3.976 1.00 97.19 103 THR A CA 1
ATOM 861 C C . THR A 1 103 ? -15.664 -6.102 3.603 1.00 97.19 103 THR A C 1
ATOM 863 O O . THR A 1 103 ? -15.380 -5.111 4.279 1.00 97.19 103 THR A O 1
ATOM 866 N N . LYS A 1 104 ? -16.478 -6.007 2.546 1.00 96.88 104 LYS A N 1
ATOM 867 C CA . LYS A 1 104 ? -17.128 -4.742 2.165 1.00 96.88 104 LYS A CA 1
ATOM 868 C C . LYS A 1 104 ? -17.954 -4.146 3.315 1.00 96.88 104 LYS A C 1
ATOM 870 O O . LYS A 1 104 ? -17.938 -2.934 3.498 1.00 96.88 104 LYS A O 1
ATOM 875 N N . LYS A 1 105 ? -18.642 -4.990 4.095 1.00 97.44 105 LYS A N 1
ATOM 876 C CA . LYS A 1 105 ? -19.441 -4.562 5.253 1.00 97.44 105 LYS A CA 1
ATOM 877 C C . LYS A 1 105 ? -18.564 -3.931 6.335 1.00 97.44 105 LYS A C 1
ATOM 879 O O . LYS A 1 105 ? -18.864 -2.835 6.783 1.00 97.44 105 LYS A O 1
ATOM 884 N N . GLU A 1 106 ? -17.455 -4.575 6.694 1.00 97.44 106 GLU A N 1
ATOM 885 C CA . GLU A 1 106 ? -16.510 -4.032 7.682 1.00 97.44 106 GLU A CA 1
ATOM 886 C C . GLU A 1 106 ? -15.916 -2.694 7.234 1.00 97.44 106 GLU A C 1
ATOM 888 O O . GLU A 1 106 ? -15.771 -1.788 8.046 1.00 97.44 106 GLU A O 1
ATOM 893 N N . VAL A 1 107 ? -15.612 -2.531 5.942 1.00 97.50 107 VAL A N 1
ATOM 894 C CA . VAL A 1 107 ? -15.138 -1.244 5.405 1.00 97.50 107 VAL A CA 1
ATOM 895 C C . VAL A 1 107 ? -16.201 -0.158 5.553 1.00 97.50 107 VAL A C 1
ATOM 897 O O . VAL A 1 107 ? -15.874 0.937 5.993 1.00 97.50 107 VAL A O 1
ATOM 900 N N . ILE A 1 108 ? -17.460 -0.451 5.218 1.00 96.81 108 ILE A N 1
ATOM 901 C CA . ILE A 1 108 ? -18.570 0.502 5.385 1.00 96.81 108 ILE A CA 1
ATOM 902 C C . ILE A 1 108 ? -18.724 0.890 6.860 1.00 96.81 108 ILE A C 1
ATOM 904 O O . ILE A 1 108 ? -18.832 2.073 7.166 1.00 96.81 108 ILE A O 1
ATOM 908 N N . ASN A 1 109 ? -18.662 -0.082 7.769 1.00 97.50 109 ASN A N 1
ATOM 909 C CA . ASN A 1 109 ? -18.713 0.172 9.205 1.00 97.50 109 ASN A CA 1
ATOM 910 C C . ASN A 1 109 ? -17.564 1.090 9.660 1.00 97.50 109 ASN A C 1
ATOM 912 O O . ASN A 1 109 ? -17.814 2.079 10.342 1.00 97.50 109 ASN A O 1
ATOM 916 N N . ILE A 1 110 ? -16.331 0.842 9.199 1.00 97.12 110 ILE A N 1
ATOM 917 C CA . ILE A 1 110 ? -15.174 1.712 9.475 1.00 97.12 110 ILE A CA 1
ATOM 918 C C . ILE A 1 110 ? -15.419 3.145 8.988 1.00 97.12 110 ILE A C 1
ATOM 920 O O . ILE A 1 110 ? -15.139 4.090 9.721 1.00 97.12 110 ILE A O 1
ATOM 924 N N . LEU A 1 111 ? -15.945 3.318 7.772 1.00 95.00 111 LEU A N 1
ATOM 925 C CA . LEU A 1 111 ? -16.229 4.642 7.204 1.00 95.00 111 LEU A CA 1
ATOM 926 C C . LEU A 1 111 ? -17.342 5.384 7.955 1.00 95.00 111 LEU A C 1
ATOM 928 O O . LEU A 1 111 ? -17.289 6.604 8.062 1.00 95.00 111 LEU A O 1
ATOM 932 N N . ASN A 1 112 ? -18.304 4.652 8.516 1.00 95.81 112 ASN A N 1
ATOM 933 C CA . ASN A 1 112 ? -19.374 5.196 9.355 1.00 95.81 112 ASN A CA 1
ATOM 934 C C . ASN A 1 112 ? -18.967 5.353 10.832 1.00 95.81 112 ASN A C 1
ATOM 936 O O . ASN A 1 112 ? -19.814 5.655 11.669 1.00 95.81 112 ASN A O 1
ATOM 940 N N . ASN A 1 113 ? -17.689 5.137 11.162 1.00 94.25 113 ASN A N 1
ATOM 941 C CA . ASN A 1 113 ? -17.149 5.174 12.522 1.00 94.25 113 ASN A CA 1
ATOM 942 C C . ASN A 1 113 ? -17.743 4.116 13.487 1.00 94.25 113 ASN A C 1
ATOM 944 O O . ASN A 1 113 ? -17.577 4.211 14.704 1.00 94.25 113 ASN A O 1
ATOM 948 N N . ASP A 1 114 ? -18.380 3.069 12.952 1.00 96.75 114 ASP A N 1
ATOM 949 C CA . ASP A 1 114 ? -18.810 1.873 13.685 1.00 96.75 114 ASP A CA 1
ATOM 950 C C . ASP A 1 114 ? -17.648 0.868 13.758 1.00 96.75 114 ASP A C 1
ATOM 952 O O . ASP A 1 114 ? -17.517 -0.059 12.957 1.00 96.75 114 ASP A O 1
ATOM 956 N N . ILE A 1 115 ? -16.727 1.117 14.687 1.00 96.94 115 ILE A N 1
ATOM 957 C CA . ILE A 1 115 ? -15.411 0.459 14.721 1.00 96.94 115 ILE A CA 1
ATOM 958 C C . ILE A 1 115 ? -15.228 -0.514 15.889 1.00 96.94 115 ILE A C 1
ATOM 960 O O . ILE A 1 115 ? -14.162 -1.116 16.010 1.00 96.94 115 ILE A O 1
ATOM 964 N N . GLU A 1 116 ? -16.240 -0.707 16.739 1.00 96.88 116 GLU A N 1
ATOM 965 C CA . GLU A 1 116 ? -16.127 -1.545 17.946 1.00 96.88 116 GLU A CA 1
ATOM 966 C C . GLU A 1 116 ? -15.797 -3.010 17.615 1.00 96.88 116 GLU A C 1
ATOM 968 O O . GLU A 1 116 ? -15.043 -3.657 18.339 1.00 96.88 116 GLU A O 1
ATOM 973 N N . PHE A 1 117 ? -16.244 -3.519 16.462 1.00 96.31 117 PHE A N 1
ATOM 974 C CA . PHE A 1 117 ? -15.910 -4.877 16.014 1.00 96.31 117 PHE A CA 1
ATOM 975 C C . PHE A 1 117 ? -14.394 -5.108 15.839 1.00 96.31 117 PHE A C 1
ATOM 977 O O . PHE A 1 117 ? -13.914 -6.234 15.980 1.00 96.31 117 PHE A O 1
ATOM 984 N N . LEU A 1 118 ? -13.615 -4.054 15.555 1.00 97.19 118 LEU A N 1
ATOM 985 C CA . LEU A 1 118 ? -12.161 -4.152 15.400 1.00 97.19 118 LEU A CA 1
ATOM 986 C C . LEU A 1 118 ? -11.455 -4.441 16.730 1.00 97.19 118 LEU A C 1
ATOM 988 O O . LEU A 1 118 ? -10.394 -5.072 16.737 1.00 97.19 118 LEU A O 1
ATOM 992 N N . LYS A 1 119 ? -12.030 -3.985 17.848 1.00 95.75 119 LYS A N 1
ATOM 993 C CA . LYS A 1 119 ? -11.494 -4.190 19.198 1.00 95.75 119 LYS A CA 1
ATOM 994 C C . LYS A 1 119 ? -11.509 -5.668 19.587 1.00 95.75 119 LYS A C 1
ATOM 996 O O . LYS A 1 119 ? -10.527 -6.163 20.140 1.00 95.75 119 LYS A O 1
ATOM 1001 N N . GLU A 1 120 ? -12.591 -6.360 19.240 1.00 94.06 120 GLU A N 1
ATOM 1002 C CA . GLU A 1 120 ? -12.833 -7.769 19.582 1.00 94.06 120 GLU A CA 1
ATOM 1003 C C . GLU A 1 120 ? -12.162 -8.752 18.602 1.00 94.06 120 GLU A C 1
ATOM 1005 O O . GLU A 1 120 ? -12.179 -9.968 18.793 1.00 94.06 120 GLU A O 1
ATOM 1010 N N . SER A 1 121 ? -11.524 -8.245 17.543 1.00 94.56 121 SER A N 1
ATOM 1011 C CA . SER A 1 121 ? -10.838 -9.079 16.557 1.00 94.56 121 SER A CA 1
ATOM 1012 C C . SER A 1 121 ? -9.613 -9.792 17.148 1.00 94.56 121 SER A C 1
ATOM 1014 O O . SER A 1 121 ? -8.718 -9.180 17.733 1.00 94.56 121 SER A O 1
ATOM 1016 N N . THR A 1 122 ? -9.467 -11.084 16.848 1.00 94.12 122 THR A N 1
ATOM 1017 C CA . THR A 1 122 ? -8.257 -11.865 17.169 1.00 94.12 122 THR A CA 1
ATOM 1018 C C . THR A 1 122 ? -7.027 -11.431 16.359 1.00 94.12 122 THR A C 1
ATOM 1020 O O . THR A 1 122 ? -5.887 -11.726 16.728 1.00 94.12 122 THR A O 1
ATOM 1023 N N . ASN A 1 123 ? -7.222 -10.695 15.260 1.00 95.31 123 ASN A N 1
ATOM 1024 C CA . ASN A 1 123 ? -6.144 -10.152 14.446 1.00 95.31 123 ASN A CA 1
ATOM 1025 C C . ASN A 1 123 ? -5.519 -8.908 15.096 1.00 95.31 123 ASN A C 1
ATOM 1027 O O . ASN A 1 123 ? -6.159 -7.859 15.205 1.00 95.31 123 ASN A O 1
ATOM 1031 N N . CYS A 1 124 ? -4.233 -9.000 15.450 1.00 95.06 124 CYS A N 1
ATOM 1032 C CA . CYS A 1 124 ? -3.491 -7.903 16.074 1.00 95.06 124 CYS A CA 1
ATOM 1033 C C . CYS A 1 124 ? -3.474 -6.613 15.241 1.00 95.06 124 CYS A C 1
ATOM 1035 O O . CYS A 1 124 ? -3.489 -5.537 15.824 1.00 95.06 124 CYS A O 1
ATOM 1037 N N . LEU A 1 125 ? -3.455 -6.701 13.905 1.00 96.81 125 LEU A N 1
ATOM 1038 C CA . LEU A 1 125 ? -3.434 -5.517 13.043 1.00 96.81 125 LEU A CA 1
ATOM 1039 C C . LEU A 1 125 ? -4.763 -4.751 13.099 1.00 96.81 125 LEU A C 1
ATOM 1041 O O . LEU A 1 125 ? -4.750 -3.526 13.059 1.00 96.81 125 LEU A O 1
ATOM 1045 N N . LEU A 1 126 ? -5.895 -5.455 13.207 1.00 97.75 126 LEU A N 1
ATOM 1046 C CA . LEU A 1 126 ? -7.210 -4.817 13.355 1.00 97.75 126 LEU A CA 1
ATOM 1047 C C . LEU A 1 126 ? -7.335 -4.131 14.718 1.00 97.75 126 LEU A C 1
ATOM 1049 O O . LEU A 1 126 ? -7.762 -2.983 14.779 1.00 97.75 126 LEU A O 1
ATOM 1053 N N . ARG A 1 127 ? -6.870 -4.787 15.789 1.00 97.19 127 ARG A N 1
ATOM 1054 C CA . ARG A 1 127 ? -6.822 -4.192 17.135 1.00 97.19 127 ARG A CA 1
ATOM 1055 C C . ARG A 1 127 ? -5.905 -2.977 17.207 1.00 97.19 127 ARG A C 1
ATOM 1057 O O . ARG A 1 127 ? -6.249 -1.979 17.827 1.00 97.19 127 ARG A O 1
ATOM 1064 N N . GLU A 1 128 ? -4.740 -3.047 16.570 1.00 97.56 128 GLU A N 1
ATOM 1065 C CA . GLU A 1 128 ? -3.842 -1.900 16.468 1.00 97.56 128 GLU A CA 1
ATOM 1066 C C . GLU A 1 128 ? -4.506 -0.749 15.708 1.00 97.56 128 GLU A C 1
ATOM 1068 O O . GLU A 1 128 ? -4.493 0.386 16.174 1.00 97.56 128 GLU A O 1
ATOM 1073 N N . PHE A 1 129 ? -5.128 -1.043 14.566 1.00 98.12 129 PHE A N 1
ATOM 1074 C CA . PHE A 1 129 ? -5.843 -0.041 13.785 1.00 98.12 129 PHE A CA 1
ATOM 1075 C C . PHE A 1 129 ? -6.980 0.605 14.588 1.00 98.12 129 PHE A C 1
ATOM 1077 O O . PHE A 1 129 ? -7.086 1.825 14.589 1.00 98.12 129 PHE A O 1
ATOM 1084 N N . TYR A 1 130 ? -7.746 -0.173 15.359 1.00 98.06 130 TYR A N 1
ATOM 1085 C CA . TYR A 1 130 ? -8.749 0.343 16.298 1.00 98.06 130 TYR A CA 1
ATOM 1086 C C . TYR A 1 130 ? -8.166 1.349 17.298 1.00 98.06 130 TYR A C 1
ATOM 1088 O O . TYR A 1 130 ? -8.714 2.438 17.471 1.00 98.06 130 TYR A O 1
ATOM 1096 N N . LEU A 1 131 ? -7.029 1.021 17.923 1.00 97.50 131 LEU A N 1
ATOM 1097 C CA . LEU A 1 131 ? -6.354 1.935 18.849 1.00 97.50 131 LEU A CA 1
ATOM 1098 C C . LEU A 1 131 ? -5.916 3.225 18.145 1.00 97.50 131 LEU A C 1
ATOM 1100 O O . LEU A 1 131 ? -6.067 4.301 18.713 1.00 97.50 131 LEU A O 1
ATOM 1104 N N . LYS A 1 132 ? -5.432 3.149 16.900 1.00 97.44 132 LYS A N 1
ATOM 1105 C CA . LYS A 1 132 ? -5.078 4.342 16.112 1.00 97.44 132 LYS A CA 1
ATOM 1106 C C . LYS A 1 132 ? -6.300 5.211 15.806 1.00 97.44 132 LYS A C 1
ATOM 1108 O O . LYS A 1 132 ? -6.227 6.426 15.964 1.00 97.44 132 LYS A O 1
ATOM 1113 N N . LEU A 1 133 ? -7.423 4.602 15.425 1.00 97.12 133 LEU A N 1
ATOM 1114 C CA . LEU A 1 133 ? -8.682 5.314 15.178 1.00 97.12 133 LEU A CA 1
ATOM 1115 C C . LEU A 1 133 ? -9.177 6.034 16.447 1.00 97.12 133 LEU A C 1
ATOM 1117 O O . LEU A 1 133 ? -9.488 7.219 16.396 1.00 97.12 133 LEU A O 1
ATOM 1121 N N . LYS A 1 134 ? -9.202 5.351 17.602 1.00 96.00 134 LYS A N 1
ATOM 1122 C CA . LYS A 1 134 ? -9.733 5.913 18.859 1.00 96.00 134 LYS A CA 1
ATOM 1123 C C . LYS A 1 134 ? -8.774 6.867 19.573 1.00 96.00 134 LYS A C 1
ATOM 1125 O O . LYS A 1 134 ? -9.205 7.910 20.051 1.00 96.00 134 LYS A O 1
ATOM 1130 N N . CYS A 1 135 ? -7.500 6.502 19.696 1.00 95.88 135 CYS A N 1
ATOM 1131 C CA . CYS A 1 135 ? -6.535 7.223 20.533 1.00 95.88 135 CYS A CA 1
ATOM 1132 C C . CYS A 1 135 ? -5.731 8.269 19.753 1.00 95.88 135 CYS A C 1
ATOM 1134 O O . CYS A 1 135 ? -5.338 9.274 20.333 1.00 95.88 135 CYS A O 1
ATOM 1136 N N . GLU A 1 136 ? -5.486 8.049 18.457 1.00 94.62 136 GLU A N 1
ATOM 1137 C CA . GLU A 1 136 ? -4.745 8.988 17.597 1.00 94.62 136 GLU A CA 1
ATOM 1138 C C . GLU A 1 136 ? -5.661 9.744 16.620 1.00 94.62 136 GLU A C 1
ATOM 1140 O O . GLU A 1 136 ? -5.169 10.517 15.803 1.00 94.62 136 GLU A O 1
ATOM 1145 N N . ARG A 1 137 ? -6.989 9.556 16.713 1.00 95.50 137 ARG A N 1
ATOM 1146 C CA . ARG A 1 137 ? -7.999 10.183 15.836 1.00 95.50 137 ARG A CA 1
ATOM 1147 C C . ARG A 1 137 ? -7.728 9.946 14.351 1.00 95.50 137 ARG A C 1
ATOM 1149 O O . ARG A 1 137 ? -7.956 10.817 13.521 1.00 95.50 137 ARG A O 1
ATOM 1156 N N . LEU A 1 138 ? -7.199 8.773 14.025 1.00 96.75 138 LEU A N 1
ATOM 1157 C CA . LEU A 1 138 ? -6.904 8.415 12.650 1.00 96.75 138 LEU A CA 1
ATOM 1158 C C . LEU A 1 138 ? -8.209 8.401 11.823 1.00 96.75 138 LEU A C 1
ATOM 1160 O O . LEU A 1 138 ? -9.181 7.762 12.220 1.00 96.75 138 LEU A O 1
ATOM 1164 N N . GLU A 1 139 ? -8.226 9.066 10.671 1.00 95.69 139 GLU A N 1
ATOM 1165 C CA . GLU A 1 139 ? -9.411 9.235 9.820 1.00 95.69 139 GLU A CA 1
ATOM 1166 C C . GLU A 1 139 ? -9.101 8.973 8.341 1.00 95.69 139 GLU A C 1
ATOM 1168 O O . GLU A 1 139 ? -7.953 9.028 7.899 1.00 95.69 139 GLU A O 1
ATOM 1173 N N . ALA A 1 140 ? -10.135 8.661 7.560 1.00 96.62 140 ALA A N 1
ATOM 1174 C CA . ALA A 1 140 ? -10.034 8.475 6.116 1.00 96.62 140 ALA A CA 1
ATOM 1175 C C . ALA A 1 140 ? -9.768 9.821 5.416 1.00 96.62 140 ALA A C 1
ATOM 1177 O O . ALA A 1 140 ? -10.638 10.688 5.415 1.00 96.62 140 ALA A O 1
ATOM 1178 N N . LYS A 1 141 ? -8.591 9.979 4.792 1.00 95.88 141 LYS A N 1
ATOM 1179 C CA . LYS A 1 141 ? -8.087 11.296 4.356 1.00 95.88 141 LYS A CA 1
ATOM 1180 C C . LYS A 1 141 ? -7.940 11.473 2.849 1.00 95.88 141 LYS A C 1
ATOM 1182 O O . LYS A 1 141 ? -8.293 12.508 2.299 1.00 95.88 141 LYS A O 1
ATOM 1187 N N . SER A 1 142 ? -7.359 10.493 2.159 1.00 96.12 142 SER A N 1
ATOM 1188 C CA . SER A 1 142 ? -7.091 10.626 0.720 1.00 96.12 142 SER A CA 1
ATOM 1189 C C . SER A 1 142 ? -7.247 9.319 -0.032 1.00 96.12 142 SER A C 1
ATOM 1191 O O . SER A 1 142 ? -6.865 8.249 0.442 1.00 96.12 142 SER A O 1
ATOM 1193 N N . ILE A 1 143 ? -7.780 9.411 -1.242 1.00 97.31 143 ILE A N 1
ATOM 1194 C CA . ILE A 1 143 ? -7.932 8.300 -2.173 1.00 97.31 143 ILE A CA 1
ATOM 1195 C C . ILE A 1 143 ? -6.883 8.457 -3.265 1.00 97.31 143 ILE A C 1
ATOM 1197 O O . ILE A 1 143 ? -6.732 9.528 -3.846 1.00 97.31 143 ILE A O 1
ATOM 1201 N N . VAL A 1 144 ? -6.161 7.376 -3.552 1.00 97.75 144 VAL A N 1
ATOM 1202 C CA . VAL A 1 144 ? -5.179 7.325 -4.637 1.00 97.75 144 VAL A CA 1
ATOM 1203 C C . VAL A 1 144 ? -5.473 6.143 -5.544 1.00 97.75 144 VAL A C 1
ATOM 1205 O O . VAL A 1 144 ? -5.469 4.993 -5.084 1.00 97.75 144 VAL A O 1
ATOM 1208 N N . ASP A 1 145 ? -5.617 6.449 -6.829 1.00 97.31 145 ASP A N 1
ATOM 1209 C CA . ASP A 1 145 ? -5.858 5.497 -7.908 1.00 97.31 145 ASP A CA 1
ATOM 1210 C C . ASP A 1 145 ? -4.708 5.499 -8.905 1.00 97.31 145 ASP A C 1
ATOM 1212 O O . ASP A 1 145 ? -4.093 6.536 -9.146 1.00 97.31 145 ASP A O 1
ATOM 1216 N N . TYR A 1 146 ? -4.392 4.333 -9.464 1.00 97.12 146 TYR A N 1
ATOM 1217 C CA . TYR A 1 146 ? -3.435 4.198 -10.563 1.00 97.12 146 TYR A CA 1
ATOM 1218 C C . TYR A 1 146 ? -3.496 2.809 -11.196 1.00 97.12 146 TYR A C 1
ATOM 1220 O O . TYR A 1 146 ? -3.875 1.822 -10.556 1.00 97.12 146 TYR A O 1
ATOM 1228 N N . ASN A 1 147 ? -3.019 2.722 -12.434 1.00 96.31 147 ASN A N 1
ATOM 1229 C CA . ASN A 1 147 ? -2.788 1.464 -13.1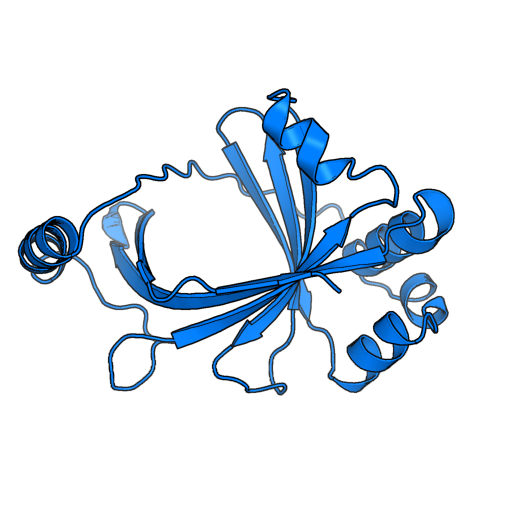31 1.00 96.31 147 ASN A CA 1
ATOM 1230 C C . ASN A 1 147 ? -1.373 0.965 -12.851 1.00 96.31 147 ASN A C 1
ATOM 1232 O O . ASN A 1 147 ? -0.403 1.694 -13.077 1.00 96.31 147 ASN A O 1
ATOM 1236 N N . ARG A 1 148 ? -1.246 -0.284 -12.393 1.00 96.69 148 ARG A N 1
ATOM 1237 C CA . ARG A 1 148 ? 0.048 -0.932 -12.163 1.00 96.69 148 ARG A CA 1
ATOM 1238 C C . ARG A 1 148 ? 0.298 -2.042 -13.164 1.00 96.69 148 ARG A C 1
ATOM 1240 O O . ARG A 1 148 ? -0.510 -2.953 -13.309 1.00 96.69 148 ARG A O 1
ATOM 1247 N N . GLU A 1 149 ? 1.489 -2.012 -13.733 1.00 95.38 149 GLU A N 1
ATOM 1248 C CA . GLU A 1 149 ? 2.117 -3.135 -14.414 1.00 95.38 149 GLU A CA 1
ATOM 1249 C C . GLU A 1 149 ? 3.278 -3.636 -13.558 1.00 95.38 149 GLU A C 1
ATOM 1251 O O . GLU A 1 149 ? 4.057 -2.839 -13.028 1.00 95.38 149 GLU A O 1
ATOM 1256 N N . ALA A 1 150 ? 3.380 -4.947 -13.360 1.00 94.62 150 ALA A N 1
ATOM 1257 C CA . ALA A 1 150 ? 4.376 -5.529 -12.471 1.00 94.62 150 ALA A CA 1
ATOM 1258 C C . ALA A 1 150 ? 5.155 -6.648 -13.161 1.00 94.62 150 ALA A C 1
ATOM 1260 O O . ALA A 1 150 ? 4.579 -7.525 -13.799 1.00 94.62 150 ALA A O 1
ATOM 1261 N N . PHE A 1 151 ? 6.468 -6.606 -12.965 1.00 94.12 151 PHE A N 1
ATOM 1262 C CA . PHE A 1 151 ? 7.448 -7.551 -13.472 1.00 94.12 151 PHE A CA 1
ATOM 1263 C C . PHE A 1 151 ? 8.153 -8.215 -12.296 1.00 94.12 151 PHE A C 1
ATOM 1265 O O . PHE A 1 151 ? 8.567 -7.543 -11.344 1.00 94.12 151 PHE A O 1
ATOM 1272 N N . ILE A 1 152 ? 8.289 -9.532 -12.355 1.00 93.62 152 ILE A N 1
ATOM 1273 C CA . ILE A 1 152 ? 8.861 -10.363 -11.302 1.00 93.62 152 ILE A CA 1
ATOM 1274 C C . ILE A 1 152 ? 10.050 -11.121 -11.883 1.00 93.62 152 ILE A C 1
ATOM 1276 O O . ILE A 1 152 ? 9.950 -11.764 -12.929 1.00 93.62 152 ILE A O 1
ATOM 1280 N N . TYR A 1 153 ? 11.176 -11.053 -11.181 1.00 94.00 153 TYR A N 1
ATOM 1281 C CA . TYR A 1 153 ? 12.369 -11.835 -11.461 1.00 94.00 153 TYR A CA 1
ATOM 1282 C C . TYR A 1 153 ? 12.665 -12.722 -10.245 1.00 94.00 153 TYR A C 1
ATOM 1284 O O . TYR A 1 153 ? 13.322 -12.268 -9.300 1.00 94.00 153 TYR A O 1
ATOM 1292 N N . PRO A 1 154 ? 12.140 -13.966 -10.224 1.00 86.94 154 PRO A N 1
ATOM 1293 C CA . PRO A 1 154 ? 12.198 -14.829 -9.045 1.00 86.94 154 PRO A CA 1
ATOM 1294 C C . PRO A 1 154 ? 13.624 -15.130 -8.584 1.00 86.94 154 PRO A C 1
ATOM 1296 O O . PRO A 1 154 ? 13.887 -15.110 -7.387 1.00 86.94 154 PRO A O 1
ATOM 1299 N N . VAL A 1 155 ? 14.549 -15.331 -9.531 1.00 88.88 155 VAL A N 1
ATOM 1300 C CA . VAL A 1 155 ? 15.946 -15.707 -9.253 1.00 88.88 155 VAL A CA 1
ATOM 1301 C C . VAL A 1 155 ? 16.657 -14.656 -8.396 1.00 88.88 155 VAL A C 1
ATOM 1303 O O . VAL A 1 155 ? 17.391 -15.004 -7.480 1.00 88.88 155 VAL A O 1
ATOM 1306 N N . GLY A 1 156 ? 16.410 -13.368 -8.652 1.00 87.38 156 GLY A N 1
ATOM 1307 C CA . GLY A 1 156 ? 17.001 -12.273 -7.876 1.00 87.38 156 GLY A CA 1
ATOM 1308 C C . GLY A 1 156 ? 16.128 -11.761 -6.729 1.00 87.38 156 GLY A C 1
ATOM 1309 O O . GLY A 1 156 ? 16.516 -10.799 -6.072 1.00 87.38 156 GLY A O 1
ATOM 1310 N N . ASN A 1 157 ? 14.929 -12.322 -6.523 1.00 90.88 157 ASN A N 1
ATOM 1311 C CA . ASN A 1 157 ? 13.894 -11.739 -5.659 1.00 90.88 157 ASN A CA 1
ATOM 1312 C C . ASN A 1 157 ? 13.650 -10.239 -5.960 1.00 90.88 157 ASN A C 1
ATOM 1314 O O . ASN A 1 157 ? 13.431 -9.418 -5.066 1.00 90.88 157 ASN A O 1
ATOM 1318 N N . VAL A 1 158 ? 13.716 -9.873 -7.246 1.00 94.00 158 VAL A N 1
ATOM 1319 C CA . VAL A 1 158 ? 13.541 -8.495 -7.719 1.00 94.00 158 VAL A CA 1
ATOM 1320 C C . VAL A 1 158 ? 12.152 -8.338 -8.312 1.00 94.00 158 VAL A C 1
ATOM 1322 O O . VAL A 1 158 ? 11.666 -9.176 -9.075 1.00 94.00 158 VAL A O 1
ATOM 1325 N N . ARG A 1 159 ? 11.514 -7.216 -7.986 1.00 94.94 159 ARG A N 1
ATOM 1326 C CA . ARG A 1 159 ? 10.242 -6.808 -8.569 1.00 94.94 159 ARG A CA 1
ATOM 1327 C C . ARG A 1 159 ? 10.353 -5.383 -9.082 1.00 94.94 159 ARG A C 1
ATOM 1329 O O . ARG A 1 159 ? 10.705 -4.486 -8.321 1.00 94.94 159 ARG A O 1
ATOM 1336 N N . VAL A 1 160 ? 9.967 -5.180 -10.335 1.00 95.62 160 VAL A N 1
ATOM 1337 C CA . VAL A 1 160 ? 9.840 -3.856 -10.947 1.00 95.62 160 VAL A CA 1
ATOM 1338 C C . VAL A 1 160 ? 8.359 -3.576 -11.156 1.00 95.62 160 VAL A C 1
ATOM 1340 O O . VAL A 1 160 ? 7.605 -4.449 -11.579 1.0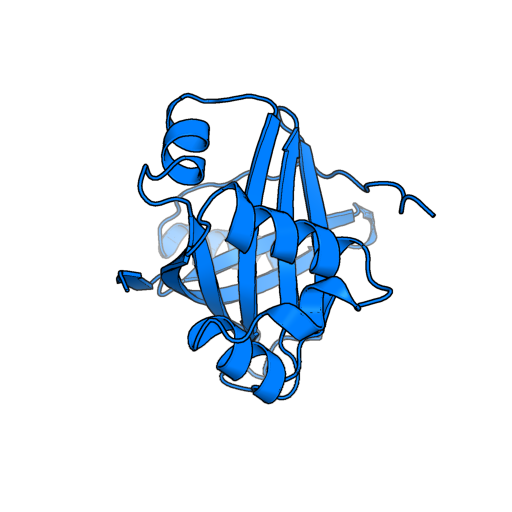0 95.62 160 VAL A O 1
ATOM 1343 N N . THR A 1 161 ? 7.909 -2.373 -10.816 1.00 96.25 161 THR A N 1
ATOM 1344 C CA . THR A 1 161 ? 6.522 -1.952 -11.041 1.00 96.25 161 THR A CA 1
ATOM 1345 C C . THR A 1 161 ? 6.499 -0.611 -11.739 1.00 96.25 161 THR A C 1
ATOM 1347 O O . THR A 1 161 ? 7.198 0.304 -11.308 1.00 96.25 161 THR A O 1
ATOM 1350 N N . ILE A 1 162 ? 5.664 -0.498 -12.763 1.00 96.44 162 ILE A N 1
ATOM 1351 C CA . ILE A 1 162 ? 5.412 0.739 -13.492 1.00 96.44 162 ILE A CA 1
ATOM 1352 C C . ILE A 1 162 ? 3.990 1.171 -13.142 1.00 96.44 162 ILE A C 1
ATOM 1354 O O . ILE A 1 162 ? 3.033 0.445 -13.414 1.00 96.44 162 ILE A O 1
ATOM 1358 N N . ASP A 1 163 ? 3.875 2.329 -12.496 1.00 96.81 163 ASP A N 1
ATOM 1359 C CA . ASP A 1 163 ? 2.599 2.933 -12.120 1.00 96.81 163 ASP A CA 1
ATOM 1360 C C . ASP A 1 163 ? 2.286 4.069 -13.104 1.00 96.81 163 ASP A C 1
ATOM 1362 O O . ASP A 1 163 ? 3.154 4.886 -13.404 1.00 96.81 163 ASP A O 1
ATOM 1366 N N . SER A 1 164 ? 1.057 4.111 -13.612 1.00 96.00 164 SER A N 1
ATOM 1367 C CA . SER A 1 164 ? 0.594 5.075 -14.621 1.00 96.00 164 SER A CA 1
ATOM 1368 C C . SER A 1 164 ? -0.811 5.575 -14.287 1.00 96.00 164 SER A C 1
ATOM 1370 O O . SER A 1 164 ? -1.509 4.937 -13.497 1.00 96.00 164 SER A O 1
ATOM 1372 N N . ASP A 1 165 ? -1.216 6.700 -14.886 1.00 95.75 165 ASP A N 1
ATOM 1373 C CA . ASP A 1 165 ? -2.533 7.320 -14.660 1.00 95.75 165 ASP A CA 1
ATOM 1374 C C . ASP A 1 165 ? -2.819 7.559 -13.162 1.00 95.75 165 ASP A C 1
ATOM 1376 O O . ASP A 1 165 ? -3.845 7.154 -12.619 1.00 95.75 165 ASP A O 1
ATOM 1380 N N . ILE A 1 166 ? -1.838 8.145 -12.461 1.00 95.75 166 ILE A N 1
ATOM 1381 C CA . ILE A 1 166 ? -1.924 8.383 -11.017 1.00 95.75 166 ILE A CA 1
ATOM 1382 C C . ILE A 1 166 ? -2.899 9.530 -10.756 1.00 95.75 166 ILE A C 1
ATOM 1384 O O . ILE A 1 166 ? -2.655 10.666 -11.158 1.00 95.75 166 ILE A O 1
ATOM 1388 N N . LYS A 1 167 ? -3.967 9.232 -10.021 1.00 96.19 167 LYS A N 1
ATOM 1389 C CA . LYS A 1 167 ? -5.030 10.164 -9.639 1.00 96.19 167 LYS A CA 1
ATOM 1390 C C . LYS A 1 167 ? -5.143 10.228 -8.124 1.00 96.19 167 LYS A C 1
ATOM 1392 O O . LYS A 1 167 ? -4.917 9.235 -7.430 1.00 96.19 167 LYS A O 1
ATOM 1397 N N . THR A 1 168 ? -5.495 11.400 -7.609 1.00 95.50 168 THR A N 1
ATOM 1398 C CA . THR A 1 168 ? -5.701 11.622 -6.177 1.00 95.50 168 THR A CA 1
ATOM 1399 C C . THR A 1 168 ? -6.982 12.407 -5.944 1.00 95.50 168 THR A C 1
ATOM 1401 O O . THR A 1 168 ? -7.330 13.280 -6.734 1.00 95.50 168 THR A O 1
ATOM 1404 N N . SER A 1 169 ? -7.661 12.104 -4.847 1.00 93.94 169 SER A N 1
ATOM 1405 C CA . SER A 1 169 ? -8.804 12.849 -4.327 1.00 93.94 169 SER A CA 1
ATOM 1406 C C . SER A 1 169 ? -8.641 12.960 -2.813 1.00 93.94 169 SER A C 1
ATOM 1408 O O . SER A 1 169 ? -8.120 12.042 -2.174 1.00 93.94 169 SER A O 1
ATOM 1410 N N . VAL A 1 170 ? -9.007 14.110 -2.258 1.00 86.38 170 VAL A N 1
ATOM 1411 C CA . VAL A 1 170 ? -9.033 14.343 -0.810 1.00 86.38 170 VAL A CA 1
ATOM 1412 C C . VAL A 1 170 ? -10.474 14.149 -0.352 1.00 86.38 170 VAL A C 1
ATOM 1414 O O . VAL A 1 170 ? -11.389 14.542 -1.078 1.00 86.38 170 VAL A O 1
ATOM 1417 N N . ASN A 1 171 ? -10.639 13.461 0.777 1.00 64.56 171 ASN A N 1
ATOM 1418 C CA . ASN A 1 171 ? -11.933 13.209 1.406 1.00 64.56 171 ASN A CA 1
ATOM 1419 C C . ASN A 1 171 ? -12.358 14.400 2.269 1.00 64.56 171 ASN A C 1
ATOM 1421 O O . ASN A 1 171 ? -11.448 15.031 2.856 1.00 64.56 171 ASN A O 1
#